Protein AF-A0A4D6L5G5-F1 (afdb_monomer_lite)

Sequence (89 aa):
MGNKKVVTRVVYPFAMVKPGGREGDVTLNDINERILMPPTRPVRHPVGDFACRPCVSAEGPGLSGKAVVALTRIHTQGRGTITIIRTKG

Secondary structure (DSSP, 8-state):
------------TTTT-----STTPPPHHHHHHHHHSPPSS----TTGGGGG-----TTSB-TTSSBEEEEEEEEPSSS-EEEEEEE--

Organism: Vigna unguiculata (NCBI:txid3917)

InterPro domains:
  IPR039933 Protein XRI1 [PTHR33385] (2-89)
  IPR060612 XRI1, C-terminal domain [PF27749] (51-89)

Structure (mmCIF, N/CA/C/O backbone):
data_AF-A0A4D6L5G5-F1
#
_entry.id   AF-A0A4D6L5G5-F1
#
loop_
_atom_site.group_PDB
_atom_site.id
_atom_site.type_symbol
_atom_site.label_atom_id
_atom_site.label_alt_id
_atom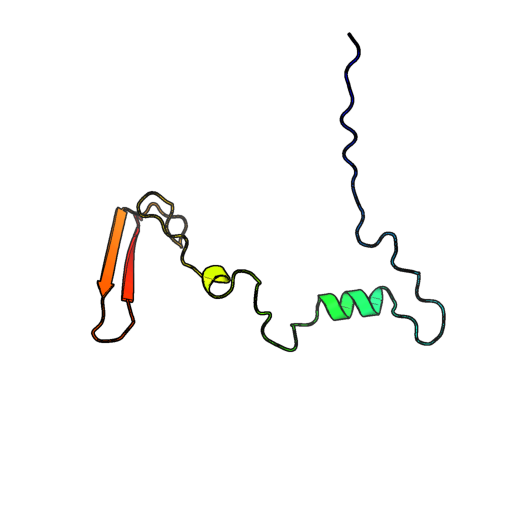_site.label_comp_id
_atom_site.label_asym_id
_atom_site.label_entity_id
_atom_site.label_seq_id
_atom_site.pdbx_PDB_ins_code
_atom_site.Cartn_x
_atom_site.Cartn_y
_atom_site.Cartn_z
_atom_site.occupancy
_atom_site.B_iso_or_equiv
_atom_site.auth_seq_id
_atom_site.auth_comp_id
_atom_site.auth_asym_id
_atom_site.auth_atom_id
_atom_site.pdbx_PDB_model_num
ATOM 1 N N . MET A 1 1 ? -30.325 28.349 -17.311 1.00 42.91 1 MET A N 1
ATOM 2 C CA . MET A 1 1 ? -29.582 27.088 -17.097 1.00 42.91 1 MET A CA 1
ATOM 3 C C . MET A 1 1 ? -28.867 27.191 -15.747 1.00 42.91 1 MET A C 1
ATOM 5 O O . MET A 1 1 ? -27.900 27.929 -15.647 1.00 42.91 1 MET A O 1
ATOM 9 N N . GLY A 1 2 ? -29.410 26.607 -14.673 1.00 46.50 2 GLY A N 1
ATOM 10 C CA . GLY A 1 2 ? -28.856 26.760 -13.317 1.00 46.50 2 GLY A CA 1
ATOM 11 C C . GLY A 1 2 ? -27.735 25.756 -13.035 1.00 46.50 2 GLY A C 1
ATOM 12 O O . GLY A 1 2 ? -27.940 24.553 -13.189 1.00 46.50 2 GLY A O 1
ATOM 13 N N . ASN A 1 3 ? -26.561 26.242 -12.628 1.00 53.25 3 ASN A N 1
ATOM 14 C CA . ASN A 1 3 ? -25.403 25.414 -12.282 1.00 53.25 3 ASN A CA 1
ATOM 15 C C . ASN A 1 3 ? -25.673 24.612 -10.998 1.00 53.25 3 ASN A C 1
ATOM 17 O O . ASN A 1 3 ? -25.853 25.185 -9.922 1.00 53.25 3 ASN A O 1
ATOM 21 N N . LYS A 1 4 ? -25.687 23.278 -11.102 1.00 60.28 4 LYS A N 1
ATOM 22 C CA . LYS A 1 4 ? -25.817 22.370 -9.954 1.00 60.28 4 LYS A CA 1
ATOM 23 C C . LYS A 1 4 ? -24.495 22.363 -9.177 1.00 60.28 4 LYS A C 1
ATOM 25 O O . LYS A 1 4 ? -23.514 21.788 -9.639 1.00 60.28 4 LYS A O 1
ATOM 30 N N . LYS A 1 5 ? -24.457 23.006 -8.005 1.00 64.69 5 LYS A N 1
ATOM 31 C CA . LYS A 1 5 ? -23.329 22.887 -7.069 1.00 64.69 5 LYS A CA 1
ATOM 32 C C . LYS A 1 5 ? -23.294 21.460 -6.517 1.00 64.69 5 LYS A C 1
ATOM 34 O O . LYS A 1 5 ? -24.227 21.038 -5.838 1.00 64.69 5 LYS A O 1
ATOM 39 N N . VAL A 1 6 ? -22.224 20.727 -6.812 1.00 65.31 6 VAL A N 1
ATOM 40 C CA . VAL A 1 6 ? -21.931 19.437 -6.179 1.00 65.31 6 VAL A CA 1
ATOM 41 C C . VAL A 1 6 ? -21.570 19.719 -4.723 1.00 65.31 6 VAL A C 1
ATOM 43 O O . VAL A 1 6 ? -20.539 20.324 -4.445 1.00 65.31 6 VAL A O 1
ATOM 46 N N . VAL A 1 7 ? -22.440 19.336 -3.790 1.00 61.66 7 VAL A N 1
ATOM 47 C CA . VAL A 1 7 ? -22.140 19.418 -2.357 1.00 61.66 7 VAL A CA 1
ATOM 48 C C . VAL A 1 7 ? -21.209 18.259 -2.019 1.00 61.66 7 VAL A C 1
ATOM 50 O O . VAL A 1 7 ? -21.646 17.116 -1.890 1.00 61.66 7 VAL A O 1
ATOM 53 N N . THR A 1 8 ? -19.916 18.536 -1.882 1.00 62.47 8 THR A N 1
ATOM 54 C CA . THR A 1 8 ? -18.961 17.598 -1.293 1.00 62.47 8 THR A CA 1
ATOM 55 C C . THR A 1 8 ? -19.327 17.431 0.180 1.00 62.47 8 THR A C 1
ATOM 57 O O . THR A 1 8 ? -19.102 18.322 0.997 1.00 62.47 8 THR A O 1
ATOM 60 N N . ARG A 1 9 ? -19.947 16.301 0.536 1.00 62.41 9 ARG A N 1
ATOM 61 C CA . ARG A 1 9 ? -20.168 15.923 1.937 1.00 62.41 9 ARG A CA 1
ATOM 62 C C . ARG A 1 9 ? -18.815 15.581 2.559 1.00 62.41 9 ARG A C 1
ATOM 64 O O . ARG A 1 9 ? -18.360 14.445 2.482 1.00 62.41 9 ARG A O 1
ATOM 71 N N . VAL A 1 10 ? -18.160 16.577 3.147 1.00 59.84 10 VAL A N 1
ATOM 72 C CA . VAL A 1 10 ? -16.992 16.356 4.001 1.00 59.84 10 VAL A CA 1
ATOM 73 C C . VAL A 1 10 ? -17.499 15.747 5.304 1.00 59.84 10 VAL A C 1
ATOM 75 O O . VAL A 1 10 ? -18.238 16.382 6.053 1.00 59.84 10 VAL A O 1
ATOM 78 N N . VAL A 1 11 ? -17.152 14.487 5.543 1.00 56.56 11 VAL A N 1
ATOM 79 C CA . VAL A 1 11 ? -17.384 13.813 6.822 1.00 56.56 11 VAL A CA 1
ATOM 80 C C . VAL A 1 11 ? -16.142 14.002 7.677 1.00 56.56 11 VAL A C 1
ATOM 82 O O . VAL A 1 11 ? -15.041 13.676 7.244 1.00 56.56 11 VAL A O 1
ATOM 85 N N . TYR A 1 12 ? -16.329 14.527 8.885 1.00 58.50 12 TYR A N 1
ATOM 86 C CA . TYR A 1 12 ? -15.278 14.646 9.888 1.00 58.50 12 TYR A CA 1
ATOM 87 C C . TYR A 1 12 ? -15.370 13.421 10.805 1.00 58.50 12 TYR A C 1
ATOM 89 O O . TYR A 1 12 ? -16.294 13.358 11.620 1.00 58.50 12 TYR A O 1
ATOM 97 N N . PRO A 1 13 ? -14.456 12.440 10.685 1.00 59.94 13 PRO A N 1
ATOM 98 C CA . PRO A 1 13 ? -14.582 11.141 11.354 1.00 59.94 13 PRO A CA 1
ATOM 99 C C . PRO A 1 13 ? -14.665 11.238 12.883 1.00 59.94 13 PRO A C 1
ATOM 101 O O . PRO A 1 13 ? -15.162 10.328 13.537 1.00 59.94 13 PRO A O 1
ATOM 104 N N . PHE A 1 14 ? -14.209 12.357 13.447 1.00 59.94 14 PHE A N 1
ATOM 105 C CA . PHE A 1 14 ? -14.130 12.596 14.886 1.00 59.94 14 PHE A CA 1
ATOM 106 C C . PHE A 1 14 ? -15.162 13.608 15.400 1.00 59.94 14 PHE A C 1
ATOM 108 O O . PHE A 1 14 ? -15.134 13.960 16.575 1.00 59.94 14 PHE A O 1
ATOM 115 N N . ALA A 1 15 ? -16.115 14.044 14.564 1.00 59.88 15 ALA A N 1
ATOM 116 C CA . ALA A 1 15 ? -17.190 14.952 14.986 1.00 59.88 15 ALA A CA 1
ATOM 117 C C . ALA A 1 15 ? -18.109 14.353 16.073 1.00 59.88 15 ALA A C 1
ATOM 119 O O . ALA A 1 15 ? -18.894 15.074 16.683 1.00 59.88 15 ALA A O 1
ATOM 120 N N . MET A 1 16 ? -17.999 13.044 16.328 1.00 54.78 16 MET A N 1
ATOM 121 C CA . MET A 1 16 ? -18.724 12.322 17.372 1.00 54.78 16 MET A CA 1
ATOM 122 C C . MET A 1 16 ? -17.804 11.726 18.444 1.00 54.78 16 MET A C 1
ATOM 124 O O . MET A 1 16 ? -18.195 10.790 19.139 1.00 54.78 16 MET A O 1
ATOM 128 N N . VAL A 1 17 ? -16.586 12.244 18.620 1.00 60.94 17 VAL A N 1
ATOM 129 C CA . VAL A 1 17 ? -15.863 11.945 19.858 1.00 60.94 17 VAL A CA 1
ATOM 130 C C . VAL A 1 17 ? -16.512 12.787 20.948 1.00 60.94 17 VAL A C 1
ATOM 132 O O . VAL A 1 17 ? -16.399 14.012 20.955 1.00 60.94 17 VAL A O 1
ATOM 135 N N . LYS A 1 18 ? -17.276 12.136 21.832 1.00 61.44 18 LYS A N 1
ATOM 136 C CA . LYS A 1 18 ? -17.800 12.785 23.037 1.00 61.44 18 LYS A CA 1
ATOM 137 C C . LYS A 1 18 ? -16.606 13.411 23.771 1.00 61.44 18 LYS A C 1
ATOM 139 O O . LYS A 1 18 ? -15.603 12.715 23.930 1.00 61.44 18 LYS A O 1
ATOM 144 N N . PRO A 1 19 ? -16.670 14.683 24.204 1.00 61.88 19 PRO A N 1
ATOM 145 C CA . PRO A 1 19 ? -15.663 15.198 25.118 1.00 61.88 19 PRO A CA 1
ATOM 146 C C . PRO A 1 19 ? -15.738 14.329 26.376 1.00 61.88 19 PRO A C 1
ATOM 148 O O . PRO A 1 19 ? -16.737 14.376 27.093 1.00 61.88 19 PRO A O 1
ATOM 151 N N . GLY A 1 20 ? -14.750 13.452 26.570 1.00 57.94 20 GLY A N 1
ATOM 152 C CA . GLY A 1 20 ? -14.658 12.613 27.761 1.00 57.94 20 GLY A CA 1
ATOM 153 C C . GLY A 1 20 ? -14.648 13.526 28.980 1.00 57.94 20 GLY A C 1
ATOM 154 O O . GLY A 1 20 ? -13.797 14.407 29.080 1.00 57.94 20 GLY A O 1
ATOM 155 N N . GLY A 1 21 ? -15.660 13.394 29.831 1.00 61.28 21 GLY A N 1
ATOM 156 C CA . GLY A 1 21 ? -15.923 14.350 30.909 1.00 61.28 21 GLY A CA 1
ATOM 157 C C . GLY A 1 21 ? -16.409 13.703 32.201 1.00 61.28 21 GLY A C 1
ATOM 158 O O . GLY A 1 21 ? -16.614 14.408 33.187 1.00 61.28 21 GLY A O 1
ATOM 159 N N . ARG A 1 22 ? -16.594 12.377 32.216 1.00 66.25 22 ARG A N 1
ATOM 160 C CA . ARG A 1 22 ? -16.814 11.587 33.430 1.00 66.25 22 ARG A CA 1
ATOM 161 C C . ARG A 1 22 ? -15.605 10.690 33.662 1.00 66.25 22 ARG A C 1
ATOM 163 O O . ARG A 1 22 ? -14.952 10.246 32.722 1.00 66.25 22 ARG A O 1
ATOM 170 N N . GLU A 1 23 ? -15.312 10.438 34.929 1.00 63.28 23 GLU A N 1
ATOM 171 C CA . GLU A 1 23 ? -14.224 9.558 35.344 1.00 63.28 23 GLU A CA 1
ATOM 172 C C . GLU A 1 23 ? -14.420 8.161 34.720 1.00 63.28 23 GLU A C 1
ATOM 174 O O . GLU A 1 23 ? -15.440 7.511 34.949 1.00 63.28 23 GLU A O 1
ATOM 179 N N . GLY A 1 24 ? -13.479 7.747 33.862 1.00 65.88 24 GLY A N 1
ATOM 180 C CA . GLY A 1 24 ? -13.543 6.497 33.091 1.00 65.88 24 GLY A CA 1
ATOM 181 C C . GLY A 1 24 ? -13.892 6.642 31.601 1.00 65.88 24 GLY A C 1
ATOM 182 O O . GLY A 1 24 ? -13.785 5.656 30.869 1.00 65.88 24 GLY A O 1
ATOM 183 N N . ASP A 1 25 ? -14.258 7.837 31.125 1.00 74.88 25 ASP A N 1
ATOM 184 C CA . ASP A 1 25 ? -14.477 8.085 29.696 1.00 74.88 25 ASP A CA 1
ATOM 185 C C . ASP A 1 25 ? -13.153 8.227 28.933 1.00 74.88 25 ASP A C 1
ATOM 187 O O . ASP A 1 25 ? -12.206 8.860 29.394 1.00 74.88 25 ASP A O 1
ATOM 191 N N . VAL A 1 26 ? -13.116 7.688 27.713 1.00 70.69 26 VAL A N 1
ATOM 192 C CA . VAL A 1 26 ? -11.978 7.846 26.798 1.00 70.69 26 VAL A CA 1
ATOM 193 C C . VAL A 1 26 ? -11.903 9.296 26.318 1.00 70.69 26 VAL A C 1
ATOM 195 O O . VAL A 1 26 ? -12.842 9.807 25.701 1.00 70.69 26 VAL A O 1
ATOM 198 N N . THR A 1 27 ? -10.774 9.952 26.566 1.00 77.38 27 THR A N 1
ATOM 199 C CA . THR A 1 27 ? -10.516 11.331 26.146 1.00 77.38 27 THR A CA 1
ATOM 200 C C . THR A 1 27 ? -9.893 11.401 24.750 1.00 77.38 27 THR A C 1
ATOM 202 O O . THR A 1 27 ? -9.393 10.416 24.202 1.00 77.38 27 THR A O 1
ATOM 205 N N . LEU A 1 28 ? -9.877 12.603 24.162 1.00 74.88 28 LEU A N 1
ATOM 206 C CA . LEU A 1 28 ? -9.133 12.858 22.923 1.00 74.88 28 LEU A CA 1
ATOM 207 C C . LEU A 1 28 ? -7.634 12.574 23.078 1.00 74.88 28 LEU A C 1
ATOM 209 O O . LEU A 1 28 ? -7.009 12.111 22.127 1.00 74.88 28 LEU A O 1
ATOM 213 N N . ASN A 1 29 ? -7.066 12.825 24.261 1.00 76.25 29 ASN A N 1
ATOM 214 C CA . ASN A 1 29 ? -5.662 12.532 24.518 1.00 76.25 29 ASN A CA 1
ATOM 215 C C . ASN A 1 29 ? -5.404 11.020 24.490 1.00 76.25 29 ASN A C 1
ATOM 217 O O . ASN A 1 29 ? -4.509 10.573 23.780 1.00 76.25 29 ASN A O 1
ATOM 221 N N . ASP A 1 30 ? -6.261 10.231 25.141 1.00 77.62 30 ASP A N 1
ATOM 222 C CA . ASP A 1 30 ? -6.155 8.764 25.140 1.00 77.62 30 ASP A CA 1
ATOM 223 C C . ASP A 1 30 ? -6.280 8.181 23.724 1.00 77.62 30 ASP A C 1
ATOM 225 O O . ASP A 1 30 ? -5.627 7.196 23.375 1.00 77.62 30 ASP A O 1
ATOM 229 N N . ILE A 1 31 ? -7.123 8.786 22.880 1.00 78.69 31 ILE A N 1
ATOM 230 C CA . ILE A 1 31 ? -7.252 8.412 21.465 1.00 78.69 31 ILE A CA 1
ATOM 231 C C . ILE A 1 31 ? -5.966 8.733 20.704 1.00 78.69 31 ILE A C 1
ATOM 233 O O . ILE A 1 31 ? -5.476 7.882 19.962 1.00 78.69 31 ILE A O 1
ATOM 237 N N . ASN A 1 32 ? -5.413 9.933 20.886 1.00 81.25 32 ASN A N 1
ATOM 238 C CA . ASN A 1 32 ? -4.177 10.339 20.223 1.00 81.25 32 ASN A CA 1
ATOM 239 C C . ASN A 1 32 ? -3.008 9.430 20.617 1.00 81.25 32 ASN A C 1
ATOM 241 O O . ASN A 1 32 ? -2.274 8.975 19.743 1.00 81.25 32 ASN A O 1
ATOM 245 N N . GLU A 1 33 ? -2.881 9.092 21.900 1.00 80.31 33 GLU A N 1
ATOM 246 C CA . GLU A 1 33 ? -1.874 8.142 22.374 1.00 80.31 33 GLU A CA 1
ATOM 247 C C . G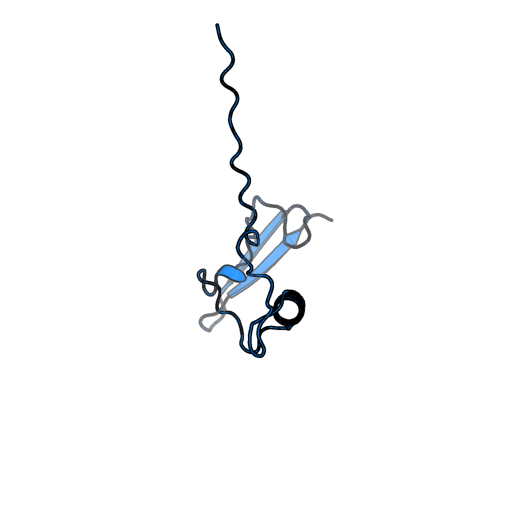LU A 1 33 ? -2.045 6.771 21.713 1.00 80.31 33 GLU A C 1
ATOM 249 O O . GLU A 1 33 ? -1.091 6.237 21.152 1.00 80.31 33 GLU A O 1
ATOM 254 N N . ARG A 1 34 ? -3.270 6.228 21.668 1.00 79.25 34 ARG A N 1
ATOM 255 C CA . ARG A 1 34 ? -3.551 4.932 21.022 1.00 79.25 34 ARG A CA 1
ATOM 256 C C . ARG A 1 34 ? -3.277 4.918 19.519 1.00 79.25 34 ARG A C 1
ATOM 258 O O . ARG A 1 34 ? -2.879 3.879 19.003 1.00 79.25 34 ARG A O 1
ATOM 265 N N . ILE A 1 35 ? -3.503 6.026 18.813 1.00 78.31 35 ILE A N 1
ATOM 266 C CA . ILE A 1 35 ? -3.203 6.142 17.375 1.00 78.31 35 ILE A CA 1
ATOM 267 C C . ILE A 1 35 ? -1.691 6.158 17.133 1.00 78.31 35 ILE A C 1
ATOM 269 O O . ILE A 1 35 ? -1.218 5.597 16.147 1.00 78.31 35 ILE A O 1
ATOM 273 N N . LEU A 1 36 ? -0.938 6.798 18.026 1.00 78.56 36 LEU A N 1
ATOM 274 C CA . LEU A 1 36 ? 0.520 6.858 17.950 1.00 78.56 36 LEU A CA 1
ATOM 275 C C . LEU A 1 36 ? 1.188 5.561 18.427 1.00 78.56 36 LEU A C 1
ATOM 277 O O . LEU A 1 36 ? 2.358 5.327 18.121 1.00 78.56 36 LEU A O 1
ATOM 281 N N . MET A 1 37 ? 0.465 4.706 19.153 1.00 82.06 37 MET A N 1
ATOM 282 C CA . MET A 1 37 ? 0.990 3.427 19.608 1.00 82.06 37 MET A CA 1
ATOM 283 C C . MET A 1 37 ? 1.174 2.441 18.445 1.00 82.06 37 MET A C 1
ATOM 285 O O . MET A 1 37 ? 0.251 2.214 17.657 1.00 82.06 37 MET A O 1
ATOM 289 N N . PRO A 1 38 ? 2.339 1.773 18.362 1.00 74.62 38 PRO A N 1
ATOM 290 C CA . PRO A 1 38 ? 2.517 0.675 17.429 1.00 74.62 38 PRO A CA 1
ATOM 291 C C . PRO A 1 38 ? 1.555 -0.473 17.787 1.00 74.62 38 PRO A C 1
ATOM 293 O O . PRO A 1 38 ? 1.357 -0.774 18.969 1.00 74.62 38 PRO A O 1
ATOM 296 N N . PRO A 1 39 ? 0.946 -1.138 16.790 1.00 74.75 39 PRO A N 1
ATOM 297 C CA . PRO A 1 39 ? -0.023 -2.192 17.044 1.00 74.75 39 PRO A CA 1
ATOM 298 C C . PRO A 1 39 ? 0.638 -3.357 17.785 1.00 74.75 39 PRO A C 1
ATOM 300 O O . PRO A 1 39 ? 1.694 -3.854 17.398 1.00 74.75 39 PRO A O 1
ATOM 303 N N . THR A 1 40 ? -0.020 -3.835 18.842 1.00 77.50 40 THR A N 1
ATOM 304 C CA . THR A 1 40 ? 0.491 -4.916 19.706 1.00 77.50 40 THR A CA 1
ATOM 305 C C . THR A 1 40 ? 0.568 -6.270 19.004 1.00 77.50 40 THR A C 1
ATOM 307 O O . THR A 1 40 ? 1.151 -7.218 19.529 1.00 77.50 40 THR A O 1
ATOM 310 N N . ARG A 1 41 ? -0.038 -6.385 17.819 1.00 73.44 41 ARG A N 1
ATOM 311 C CA . ARG A 1 41 ? -0.007 -7.570 16.966 1.00 73.44 41 ARG A CA 1
ATOM 312 C C . ARG A 1 41 ? 0.141 -7.149 15.506 1.00 73.44 41 ARG A C 1
ATOM 314 O O . ARG A 1 41 ? -0.385 -6.100 15.131 1.00 73.44 41 ARG A O 1
ATOM 321 N N . PRO A 1 42 ? 0.776 -7.978 14.663 1.00 70.81 42 PRO A N 1
ATOM 322 C CA . PRO A 1 42 ? 0.789 -7.752 13.226 1.00 70.81 42 PRO A CA 1
ATOM 323 C C . PRO A 1 42 ? -0.639 -7.597 12.691 1.00 70.81 42 PRO A C 1
ATOM 325 O O . PRO A 1 42 ? -1.467 -8.503 12.820 1.00 70.81 42 PRO A O 1
ATOM 328 N N . VAL A 1 43 ? -0.935 -6.442 12.093 1.00 71.38 43 VAL A N 1
ATOM 329 C CA . VAL A 1 43 ? -2.221 -6.199 11.437 1.00 71.38 43 VAL A CA 1
ATOM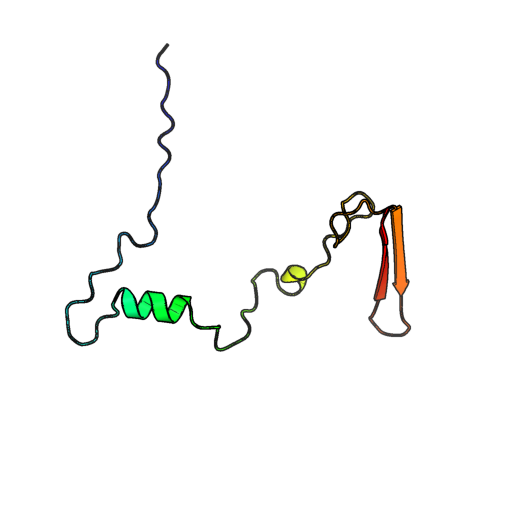 330 C C . VAL A 1 43 ? -2.247 -7.026 10.156 1.00 71.38 43 VAL A C 1
ATOM 332 O O . VAL A 1 43 ? -1.532 -6.734 9.198 1.00 71.38 43 VAL A O 1
ATOM 335 N N . ARG A 1 44 ? -3.062 -8.086 10.131 1.00 65.94 44 ARG A N 1
ATOM 336 C CA . ARG A 1 44 ? -3.299 -8.859 8.907 1.00 65.94 44 ARG A CA 1
ATOM 337 C C . ARG A 1 44 ? -4.194 -8.019 7.998 1.00 65.94 44 ARG A C 1
ATOM 339 O O . ARG A 1 44 ? -5.397 -7.930 8.220 1.00 65.94 44 ARG A O 1
ATOM 346 N N . HIS A 1 45 ? -3.594 -7.352 7.018 1.00 63.09 45 HIS A N 1
ATOM 347 C CA . HIS A 1 45 ? -4.323 -6.552 6.037 1.00 63.09 45 HIS A CA 1
ATOM 348 C C . HIS A 1 45 ? -5.327 -7.445 5.273 1.00 63.09 45 HIS A C 1
ATOM 350 O O . HIS A 1 45 ? -4.966 -8.569 4.918 1.00 63.09 45 HIS A O 1
ATOM 356 N N . PRO A 1 46 ? -6.563 -6.991 4.982 1.00 66.12 46 PRO A N 1
ATOM 357 C CA . PRO A 1 46 ? -7.599 -7.816 4.341 1.00 66.12 46 PRO A CA 1
ATOM 358 C C . PRO A 1 46 ? -7.240 -8.285 2.925 1.00 66.12 46 PRO A C 1
ATOM 360 O O . PRO A 1 46 ? -7.850 -9.218 2.415 1.00 66.12 46 PRO A O 1
ATOM 363 N N . VAL A 1 47 ? -6.212 -7.693 2.306 1.00 56.34 47 VAL A N 1
ATOM 364 C CA . VAL A 1 47 ? -5.634 -8.209 1.050 1.00 56.34 47 VAL A CA 1
ATOM 365 C C . VAL A 1 47 ? -4.578 -9.307 1.263 1.00 56.34 47 VAL A C 1
ATOM 367 O O . VAL A 1 47 ? -3.899 -9.692 0.319 1.00 56.34 47 VAL A O 1
ATOM 370 N N . GLY A 1 48 ? -4.425 -9.829 2.482 1.00 63.44 48 GLY A N 1
ATOM 371 C CA . GLY A 1 48 ? -3.530 -10.943 2.804 1.00 63.44 48 GLY A CA 1
ATOM 372 C C . GLY A 1 48 ? -2.091 -10.709 2.339 1.00 63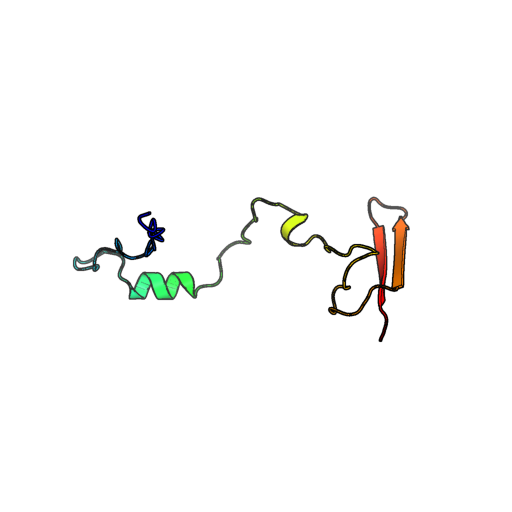.44 48 GLY A C 1
ATOM 373 O O . 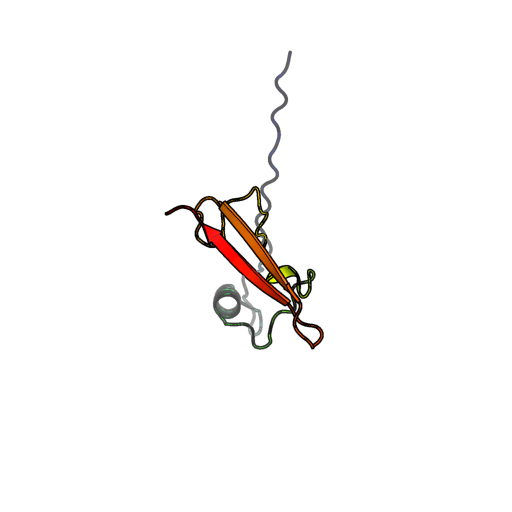GLY A 1 48 ? -1.552 -9.608 2.469 1.00 63.44 48 GLY A O 1
ATOM 374 N N . ASP A 1 49 ? -1.492 -11.734 1.735 1.00 52.09 49 ASP A N 1
ATOM 375 C CA . ASP A 1 49 ? -0.122 -11.727 1.197 1.00 52.09 49 ASP A CA 1
ATOM 376 C C . ASP A 1 49 ? 0.104 -10.687 0.076 1.00 52.09 49 ASP A C 1
ATOM 378 O O . ASP A 1 49 ? 1.234 -10.468 -0.365 1.00 52.09 49 ASP A O 1
ATOM 382 N N . PHE A 1 50 ? -0.956 -10.018 -0.397 1.00 48.97 50 PHE A N 1
ATOM 383 C CA . PHE A 1 50 ? -0.879 -8.962 -1.406 1.00 48.97 50 PHE A CA 1
ATOM 384 C C . PHE A 1 50 ? -0.599 -7.570 -0.836 1.00 48.97 50 PHE A C 1
ATOM 386 O O . PHE A 1 50 ? -0.297 -6.671 -1.617 1.00 48.97 50 PHE A O 1
ATOM 393 N N . ALA A 1 51 ? -0.623 -7.374 0.489 1.00 54.72 51 ALA A N 1
ATOM 394 C CA . ALA A 1 51 ? -0.192 -6.105 1.095 1.00 54.72 51 ALA A CA 1
ATOM 395 C C . ALA A 1 51 ? 1.295 -5.803 0.824 1.00 54.72 51 ALA A C 1
ATOM 397 O O . ALA A 1 51 ? 1.716 -4.653 0.879 1.00 54.72 51 ALA A O 1
ATOM 398 N N . CYS A 1 52 ? 2.061 -6.839 0.466 1.00 50.69 52 CYS A N 1
ATOM 399 C CA . CYS A 1 52 ? 3.456 -6.757 0.056 1.00 50.69 52 CYS A CA 1
ATOM 400 C C . CYS A 1 52 ? 3.703 -7.481 -1.277 1.00 50.69 52 CYS A C 1
ATOM 402 O O . CYS A 1 52 ? 4.777 -8.057 -1.465 1.00 50.69 52 CYS A O 1
ATOM 404 N N . ARG A 1 53 ? 2.742 -7.510 -2.217 1.00 50.22 53 ARG A N 1
ATOM 405 C CA . ARG A 1 53 ? 3.089 -8.007 -3.556 1.00 50.22 53 ARG A CA 1
ATOM 406 C C . ARG A 1 53 ? 3.945 -6.949 -4.255 1.00 50.22 53 ARG A C 1
ATOM 408 O O . ARG A 1 53 ? 3.513 -5.802 -4.330 1.00 50.22 53 ARG A O 1
ATOM 415 N N . PRO A 1 54 ? 5.120 -7.298 -4.807 1.00 50.53 54 PRO A N 1
ATOM 416 C CA . PRO A 1 54 ? 5.843 -6.400 -5.689 1.00 50.53 54 PRO A CA 1
ATOM 417 C C . PRO A 1 54 ? 4.946 -6.143 -6.902 1.00 50.53 54 PRO A C 1
ATOM 419 O O . PRO A 1 54 ? 4.814 -6.996 -7.779 1.00 50.53 54 PRO A O 1
ATOM 422 N N . CYS A 1 55 ? 4.288 -4.988 -6.936 1.00 54.69 55 CYS A N 1
ATOM 423 C CA . CYS A 1 55 ? 3.538 -4.495 -8.087 1.00 54.69 55 CYS A CA 1
ATOM 424 C C . CYS A 1 55 ? 4.515 -4.037 -9.177 1.00 54.69 55 CYS A C 1
ATOM 426 O O . CYS A 1 55 ? 4.455 -2.909 -9.647 1.00 54.69 55 CYS A O 1
ATOM 428 N N . VAL A 1 56 ? 5.474 -4.885 -9.537 1.00 57.31 56 VAL A N 1
ATOM 429 C CA . VAL A 1 56 ? 6.379 -4.625 -10.650 1.00 57.31 56 VAL A CA 1
ATOM 430 C C . VAL A 1 56 ? 5.826 -5.307 -11.881 1.00 57.31 56 VAL A C 1
ATOM 432 O O . VAL A 1 56 ? 5.907 -6.523 -12.046 1.00 57.31 56 VAL A O 1
ATOM 435 N N . SER A 1 57 ? 5.227 -4.484 -12.731 1.00 59.94 57 SER A N 1
ATOM 436 C CA . SER A 1 57 ? 4.961 -4.831 -14.119 1.00 59.94 57 SER A CA 1
ATOM 437 C C . SER A 1 57 ? 6.253 -4.686 -14.922 1.00 59.94 57 SER A C 1
ATOM 439 O O . SER A 1 57 ? 7.049 -3.788 -14.646 1.00 59.94 57 SER A O 1
ATOM 441 N N . ALA A 1 58 ? 6.442 -5.531 -15.937 1.00 60.84 58 ALA A N 1
ATOM 442 C CA . ALA A 1 58 ? 7.498 -5.326 -16.931 1.00 60.84 58 ALA A CA 1
ATOM 443 C C . ALA A 1 58 ? 7.344 -3.974 -17.656 1.00 60.84 58 ALA A C 1
ATOM 445 O O . ALA A 1 58 ? 8.338 -3.377 -18.046 1.00 60.84 58 ALA A O 1
ATOM 446 N N . GLU A 1 59 ? 6.107 -3.478 -17.749 1.00 61.47 59 GLU A N 1
ATOM 447 C CA . GLU A 1 59 ? 5.736 -2.229 -18.426 1.00 61.47 59 GLU A CA 1
ATOM 448 C C . GLU A 1 59 ? 5.636 -1.024 -17.470 1.00 61.47 59 GLU A C 1
ATOM 450 O O . GLU A 1 59 ? 5.183 0.052 -17.856 1.00 61.47 59 GLU A O 1
ATOM 455 N N . GLY A 1 60 ? 5.986 -1.201 -16.190 1.00 65.25 60 GLY A N 1
ATOM 456 C CA . GLY A 1 60 ? 5.830 -0.182 -15.150 1.00 65.25 60 GLY A CA 1
ATOM 457 C C . GLY A 1 60 ? 7.161 0.339 -14.600 1.00 65.25 60 GLY A C 1
ATOM 458 O O . GLY A 1 60 ? 8.209 -0.280 -14.798 1.00 65.25 60 GLY A O 1
ATOM 459 N N . PRO A 1 61 ? 7.150 1.461 -13.860 1.00 62.56 61 PRO A N 1
ATOM 460 C CA . PRO A 1 61 ? 8.289 1.859 -13.041 1.00 62.56 61 PRO A CA 1
ATOM 461 C C . PRO A 1 61 ? 8.647 0.743 -12.049 1.00 62.56 61 PRO A C 1
ATOM 463 O O . PRO A 1 61 ? 7.775 0.132 -11.431 1.00 62.56 61 PRO A O 1
ATOM 466 N N . GLY A 1 62 ? 9.940 0.467 -11.901 1.00 71.19 62 GLY A N 1
ATOM 467 C CA . GLY A 1 62 ? 10.451 -0.527 -10.966 1.00 71.19 62 GLY A CA 1
ATOM 468 C C . GLY A 1 62 ? 10.289 -0.066 -9.519 1.00 71.19 62 GLY A C 1
ATOM 469 O O . GLY A 1 62 ? 9.904 1.069 -9.256 1.00 71.19 62 GLY A O 1
ATOM 470 N N . LEU A 1 63 ? 10.670 -0.912 -8.559 1.00 77.31 63 LEU A N 1
ATOM 471 C CA . LEU A 1 63 ? 10.561 -0.596 -7.122 1.00 77.31 63 LEU A CA 1
ATOM 472 C C . LEU A 1 63 ? 11.297 0.700 -6.717 1.00 77.31 63 LEU A C 1
ATOM 474 O O . LEU A 1 63 ? 10.923 1.343 -5.746 1.00 77.31 63 LEU A O 1
ATOM 478 N N . SER A 1 64 ? 12.321 1.097 -7.479 1.00 75.31 64 SER A N 1
ATOM 479 C CA . SER A 1 64 ? 13.081 2.342 -7.291 1.00 75.31 64 SER A CA 1
ATOM 480 C C . SER A 1 64 ? 12.479 3.561 -8.023 1.00 75.31 64 SER A C 1
ATOM 482 O O . SER A 1 64 ? 13.101 4.620 -8.036 1.00 75.31 64 SER A O 1
ATOM 484 N N . GLY A 1 65 ? 11.346 3.421 -8.718 1.00 78.75 65 GLY A N 1
ATOM 485 C CA . GLY A 1 65 ? 10.766 4.451 -9.597 1.00 78.75 65 GLY A CA 1
ATOM 486 C C . GLY A 1 65 ? 11.447 4.586 -10.968 1.00 78.75 65 GLY A C 1
ATOM 487 O O . GLY A 1 65 ? 10.979 5.326 -11.827 1.00 78.75 65 GLY A O 1
ATOM 488 N N . LYS A 1 66 ? 12.536 3.848 -11.202 1.00 83.81 66 LYS A N 1
ATOM 489 C CA . LYS A 1 66 ? 13.266 3.805 -12.477 1.00 83.81 66 LYS A CA 1
ATOM 490 C C . LYS A 1 66 ? 12.567 2.898 -13.487 1.00 83.81 66 LYS A C 1
ATOM 492 O O . LYS A 1 66 ? 12.012 1.874 -13.099 1.00 83.81 66 LYS A O 1
ATOM 497 N N . ALA A 1 67 ? 12.638 3.233 -14.776 1.00 85.44 67 ALA A N 1
ATOM 498 C CA . ALA A 1 67 ? 12.032 2.425 -15.835 1.00 85.44 67 ALA A CA 1
ATOM 499 C C . ALA A 1 67 ? 12.562 0.981 -15.798 1.00 85.44 67 ALA A C 1
ATOM 501 O O . ALA A 1 67 ? 13.780 0.773 -15.805 1.00 85.44 67 ALA A O 1
ATOM 502 N N . VAL A 1 68 ? 11.671 -0.012 -15.744 1.00 86.19 68 VAL A N 1
ATOM 503 C CA . VAL A 1 68 ? 12.057 -1.422 -15.884 1.00 86.19 68 VAL A CA 1
ATOM 504 C C . VAL A 1 68 ? 12.449 -1.669 -17.335 1.00 86.19 68 VAL A C 1
ATOM 506 O O . VAL A 1 68 ? 11.768 -1.238 -18.255 1.00 86.19 68 VAL A O 1
ATOM 509 N N . VAL A 1 69 ? 13.581 -2.336 -17.535 1.00 88.69 69 VAL A N 1
ATOM 510 C CA . VAL A 1 69 ? 14.083 -2.706 -18.867 1.00 88.69 69 VAL A CA 1
ATOM 511 C C . VAL A 1 69 ? 14.093 -4.211 -19.087 1.00 88.69 69 VAL A C 1
ATOM 513 O O . VAL A 1 69 ? 14.154 -4.657 -20.226 1.00 88.69 69 VAL A O 1
ATOM 516 N N . ALA A 1 70 ? 14.052 -5.005 -18.015 1.00 85.88 70 ALA A N 1
ATOM 517 C CA . ALA A 1 70 ? 13.853 -6.445 -18.109 1.00 85.88 70 ALA A CA 1
ATOM 518 C C . ALA A 1 70 ? 13.354 -7.027 -16.783 1.00 85.88 70 ALA A C 1
ATOM 520 O O . ALA A 1 70 ? 13.691 -6.538 -15.700 1.00 85.88 70 ALA A O 1
ATOM 521 N N . LEU A 1 71 ? 12.611 -8.126 -16.890 1.00 87.06 71 LEU A N 1
ATOM 522 C CA . LEU A 1 71 ? 12.089 -8.894 -15.770 1.00 87.06 71 LEU A CA 1
ATOM 523 C C . LEU A 1 71 ? 12.406 -10.376 -15.987 1.00 87.06 71 LEU A C 1
ATOM 525 O O . LEU A 1 71 ? 11.969 -10.963 -16.974 1.00 87.06 71 LEU A O 1
ATOM 529 N N . THR A 1 72 ? 13.129 -10.986 -15.049 1.00 86.75 72 THR A N 1
ATOM 530 C CA . THR A 1 72 ? 13.451 -12.418 -15.090 1.00 86.75 72 THR A CA 1
ATOM 531 C C . THR A 1 72 ? 12.900 -13.101 -13.853 1.00 86.75 72 THR A C 1
ATOM 533 O O . THR A 1 72 ? 13.174 -12.680 -12.730 1.00 86.75 72 THR A O 1
ATOM 536 N N . ARG A 1 73 ? 12.154 -14.189 -14.046 1.00 88.31 73 ARG 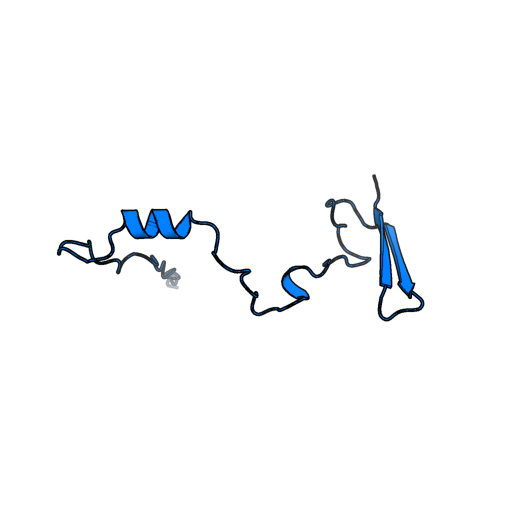A N 1
ATOM 537 C CA . ARG A 1 73 ? 11.608 -15.000 -12.956 1.00 88.31 73 ARG A CA 1
ATOM 538 C C . ARG A 1 73 ? 12.185 -16.410 -13.014 1.00 88.31 73 ARG A C 1
ATOM 540 O O . ARG A 1 73 ? 11.949 -17.142 -13.969 1.00 88.31 73 ARG A O 1
ATOM 547 N N . ILE A 1 74 ? 12.932 -16.779 -11.980 1.00 92.50 74 ILE A N 1
ATOM 548 C CA . ILE A 1 74 ? 13.600 -18.075 -11.842 1.00 92.50 74 ILE A CA 1
ATOM 549 C C . ILE A 1 74 ? 12.789 -18.920 -10.860 1.00 92.50 74 ILE A C 1
ATOM 551 O O . ILE A 1 74 ? 12.583 -18.515 -9.715 1.00 92.50 74 ILE A O 1
ATOM 555 N N . HIS A 1 75 ? 12.325 -20.087 -11.300 1.00 92.69 75 HIS A N 1
ATOM 556 C CA . HIS A 1 75 ? 11.671 -21.059 -10.424 1.00 92.69 75 HIS A CA 1
ATOM 557 C C . HIS A 1 75 ? 12.741 -21.859 -9.681 1.00 92.69 75 HIS A C 1
ATOM 559 O O . HIS A 1 75 ? 13.680 -22.359 -10.302 1.00 92.69 75 HIS A O 1
ATOM 565 N N . THR A 1 76 ? 12.637 -21.934 -8.355 1.00 93.88 76 THR A N 1
ATOM 566 C CA . THR A 1 76 ? 13.570 -22.729 -7.548 1.00 93.88 76 THR A CA 1
ATOM 567 C C . THR A 1 76 ? 13.079 -24.173 -7.446 1.00 93.88 76 THR A C 1
ATOM 569 O O . THR A 1 76 ? 11.940 -24.470 -7.789 1.00 93.88 76 THR A O 1
ATOM 572 N N . GLN A 1 77 ? 13.934 -25.085 -6.971 1.00 91.12 77 GLN A N 1
ATOM 573 C CA . GLN A 1 77 ? 13.567 -26.497 -6.764 1.00 91.12 77 GLN A CA 1
ATOM 574 C C . GLN A 1 77 ? 12.457 -26.687 -5.706 1.00 91.12 77 GLN A C 1
ATOM 576 O O . GLN A 1 77 ? 11.809 -27.727 -5.665 1.00 91.12 77 GLN A O 1
ATOM 581 N N . GLY A 1 78 ? 12.228 -25.689 -4.844 1.00 91.25 78 GLY A N 1
ATOM 582 C CA . GLY A 1 78 ? 11.112 -25.671 -3.897 1.00 91.25 78 GLY A CA 1
ATOM 583 C C . GLY A 1 78 ? 9.861 -24.997 -4.470 1.00 91.25 78 GLY A C 1
ATOM 584 O O . GLY A 1 78 ? 9.740 -24.744 -5.661 1.00 91.25 78 GLY A O 1
ATOM 585 N N . ARG A 1 79 ? 8.923 -24.603 -3.603 1.00 88.19 79 ARG A N 1
ATOM 586 C CA . ARG A 1 79 ? 7.716 -23.850 -4.013 1.00 88.19 79 ARG A CA 1
ATOM 587 C C . ARG A 1 79 ? 7.969 -22.348 -4.226 1.00 88.19 79 ARG A C 1
ATOM 589 O O . ARG A 1 79 ? 7.039 -21.550 -4.139 1.00 88.19 79 ARG A O 1
ATOM 596 N N . GLY A 1 80 ? 9.222 -21.955 -4.443 1.00 87.50 80 GLY A N 1
ATOM 597 C CA . GLY A 1 80 ? 9.659 -20.563 -4.459 1.00 87.50 80 GLY A CA 1
ATOM 598 C C . GLY A 1 80 ? 10.049 -20.057 -5.844 1.00 87.50 80 GLY A C 1
ATOM 599 O O . GLY A 1 80 ? 10.275 -20.815 -6.787 1.00 87.50 80 GLY A O 1
ATOM 600 N N . THR A 1 81 ? 10.168 -18.736 -5.951 1.00 92.19 81 THR A N 1
ATOM 601 C CA . THR A 1 81 ? 10.684 -18.059 -7.145 1.00 92.19 81 THR A CA 1
ATOM 602 C C . THR A 1 81 ? 11.592 -16.908 -6.754 1.00 92.19 81 THR A C 1
ATOM 604 O O . THR A 1 81 ? 11.287 -16.186 -5.806 1.00 92.19 81 THR A O 1
ATOM 607 N N . ILE A 1 82 ? 12.646 -16.686 -7.533 1.00 89.06 82 ILE A N 1
ATOM 608 C CA . ILE A 1 82 ? 13.477 -15.483 -7.470 1.00 89.06 82 ILE A CA 1
ATOM 609 C C . ILE A 1 82 ? 13.067 -14.579 -8.633 1.00 89.06 82 ILE A C 1
ATOM 611 O O . ILE A 1 82 ? 13.034 -15.025 -9.780 1.00 89.06 82 ILE A O 1
ATOM 615 N N . THR A 1 83 ? 12.761 -13.315 -8.347 1.00 86.00 83 THR A N 1
ATOM 616 C CA . THR A 1 83 ? 12.434 -12.316 -9.374 1.00 86.00 83 THR A CA 1
ATOM 617 C C . THR A 1 83 ? 13.543 -11.275 -9.435 1.00 86.00 83 THR A C 1
ATOM 619 O O . THR A 1 83 ? 13.817 -10.609 -8.440 1.00 86.00 83 THR A O 1
ATOM 622 N N . ILE A 1 84 ? 14.173 -11.133 -10.600 1.00 88.38 84 ILE A N 1
ATOM 623 C CA . ILE A 1 84 ? 15.213 -10.141 -10.879 1.00 88.38 84 ILE A CA 1
ATOM 624 C C . ILE A 1 84 ? 14.600 -9.048 -11.758 1.00 88.38 84 ILE A C 1
ATOM 626 O O . ILE A 1 84 ? 14.126 -9.327 -12.860 1.00 88.38 84 ILE A O 1
ATOM 630 N N . ILE A 1 85 ? 14.626 -7.805 -11.275 1.00 88.31 85 ILE A N 1
ATOM 631 C CA . ILE A 1 85 ? 14.139 -6.623 -11.996 1.00 88.31 85 ILE A CA 1
ATOM 632 C C . ILE A 1 85 ? 15.358 -5.803 -12.412 1.00 88.31 85 ILE A C 1
ATOM 634 O O . ILE A 1 85 ? 16.110 -5.330 -11.560 1.00 88.31 85 ILE A O 1
ATOM 638 N N . ARG A 1 86 ? 15.559 -5.618 -13.717 1.00 87.19 86 ARG A N 1
ATOM 639 C CA . ARG A 1 86 ? 16.602 -4.732 -14.247 1.00 87.19 86 ARG A CA 1
ATOM 640 C C . ARG A 1 86 ? 15.968 -3.384 -14.557 1.00 87.19 86 ARG A C 1
ATOM 642 O O . ARG A 1 86 ? 14.984 -3.327 -15.290 1.00 87.19 86 ARG A O 1
ATOM 649 N N . THR A 1 87 ? 16.529 -2.307 -14.019 1.00 87.69 87 THR A N 1
ATOM 650 C CA . THR A 1 87 ? 16.038 -0.936 -14.228 1.00 87.69 87 THR A CA 1
ATOM 651 C C . THR A 1 87 ? 17.051 -0.085 -14.991 1.00 87.69 87 THR A C 1
ATOM 653 O O . THR A 1 87 ? 18.254 -0.269 -14.810 1.00 87.69 87 THR A O 1
ATOM 656 N N . LYS A 1 88 ? 16.578 0.872 -15.799 1.00 82.81 88 LYS A N 1
ATOM 657 C CA . LYS A 1 88 ? 17.408 1.886 -16.468 1.00 82.81 88 LYS A CA 1
ATOM 658 C C . LYS A 1 88 ? 17.874 2.932 -15.453 1.00 82.81 88 LYS A C 1
ATOM 660 O O . LYS A 1 88 ? 17.042 3.495 -14.744 1.00 82.81 88 LYS A O 1
ATOM 665 N N . GLY A 1 89 ? 19.184 3.147 -15.359 1.00 73.31 89 GLY A N 1
ATOM 666 C CA . GLY A 1 89 ? 19.821 4.121 -14.469 1.00 73.31 89 GLY A CA 1
ATOM 667 C C . GLY A 1 89 ? 20.306 5.345 -15.211 1.00 73.31 89 GLY A C 1
ATOM 668 O O . GLY A 1 89 ? 20.655 5.191 -16.402 1.00 73.31 89 GLY A O 1
#

Radius of gyration: 23.96 Å; chains: 1; bounding box: 49×54×54 Å

pLDDT: mean 71.14, std 13.19, range [42.91, 93.88]

Foldseek 3Di:
DDDDDDPPPDDDVCPPQDCQDDPPHQHPVNVVVVVPDDDPDPDQDPVHPVVPDQPDDCCAQHPVSFRFPDWDWADDPDNDIDIDTDGDD